Protein AF-A0A7Y0SPR4-F1 (afdb_monomer_lite)

Secondary structure (DSSP, 8-state):
--TT------------TTHHHHHHHHHHT--HHHHHSSEEEEEEE-SS-EEEEEEETTEE-GGG-EEES-SHHHHHHHHHHHHHHHHSS---HHHHHHHHHHT----EETTEE-

Sequence (114 aa):
VTPKRSITVHDVKVLPQPAGAYMDLVQTGGDLGLIEEGRVVVIDPGFFSVDWVALEAGEIRYSSSGTSLQAMSVLLETIDKLISEDHGAKVGMDRLEKAMRTGDLQVLLFGEKV

Radius of gyration: 20.32 Å; chains: 1; bounding box: 51×28×51 Å

Foldseek 3Di:
DDPVDDDDDDDDDDDDPPVVVLVVCVVVDDPVCCQQAHKDKDWDADQQKIWIWIDGNNHTDPVPTDMDRCGNVVVLVVVQVVCCVVPVHGPDSVQCVVCVVVVNNWDDDPNDTD

Organism: Vibrio parahaemolyticus (NCBI:txid670)

pLDDT: mean 88.88, std 8.26, range [58.62, 97.75]

Structure (mmCIF, N/CA/C/O backbone):
data_AF-A0A7Y0SPR4-F1
#
_entry.id   AF-A0A7Y0SPR4-F1
#
loop_
_atom_site.group_PDB
_atom_site.id
_atom_site.type_symbol
_atom_site.label_atom_id
_atom_site.label_alt_id
_atom_site.label_comp_id
_atom_site.label_asym_id
_atom_site.label_entity_id
_atom_site.label_seq_id
_atom_site.pdbx_PDB_ins_code
_atom_site.Cartn_x
_atom_site.Cartn_y
_atom_site.Cartn_z
_atom_site.occupancy
_atom_site.B_iso_or_equiv
_atom_site.auth_seq_id
_atom_site.auth_comp_id
_atom_site.auth_asym_id
_atom_site.auth_atom_id
_atom_site.pdbx_PDB_model_num
ATOM 1 N N . VAL A 1 1 ? 11.045 -9.220 17.243 1.00 58.62 1 VAL A N 1
ATOM 2 C CA . VAL A 1 1 ? 12.307 -9.387 18.006 1.00 58.62 1 VAL A CA 1
ATOM 3 C C . VAL A 1 1 ? 11.984 -9.127 19.470 1.00 58.62 1 VAL A C 1
ATOM 5 O O . VAL A 1 1 ? 11.347 -8.122 19.746 1.00 58.62 1 VAL A O 1
ATOM 8 N N . THR A 1 2 ? 12.274 -10.057 20.381 1.00 76.12 2 THR A N 1
ATOM 9 C CA . THR A 1 2 ? 11.999 -9.880 21.822 1.00 76.12 2 THR A CA 1
ATOM 10 C C . THR A 1 2 ? 13.297 -9.527 22.548 1.00 76.12 2 THR A C 1
ATOM 12 O O . THR A 1 2 ? 14.363 -9.828 22.020 1.00 76.12 2 THR A O 1
ATOM 15 N N . PRO A 1 3 ? 13.263 -8.976 23.774 1.00 74.56 3 PRO A N 1
ATOM 16 C CA . PRO A 1 3 ? 14.483 -8.634 24.518 1.00 74.56 3 PRO A CA 1
ATOM 17 C C . PRO A 1 3 ? 15.463 -9.804 24.728 1.00 74.56 3 PRO A C 1
ATOM 19 O O . PRO A 1 3 ? 16.641 -9.586 24.972 1.00 74.56 3 PRO A O 1
ATOM 22 N N . LYS A 1 4 ? 14.985 -11.054 24.629 1.00 85.50 4 LYS A N 1
ATOM 23 C CA . LYS A 1 4 ? 15.794 -12.279 24.765 1.00 85.50 4 LYS A CA 1
ATOM 24 C C . LYS A 1 4 ? 16.269 -12.872 23.430 1.00 85.50 4 LYS A C 1
ATOM 26 O O . LYS A 1 4 ? 16.884 -13.932 23.433 1.00 85.50 4 LYS A O 1
ATOM 31 N N . ARG A 1 5 ? 15.945 -12.256 22.291 1.00 87.19 5 ARG A N 1
ATOM 32 C CA . ARG A 1 5 ? 16.355 -12.720 20.958 1.00 87.19 5 ARG A CA 1
ATOM 33 C C . ARG A 1 5 ? 16.957 -11.560 20.186 1.00 87.19 5 ARG A C 1
ATOM 35 O O . ARG A 1 5 ? 16.240 -10.626 19.852 1.00 87.19 5 ARG A O 1
ATOM 42 N N . SER A 1 6 ? 18.239 -11.652 19.862 1.00 89.44 6 SER A N 1
ATOM 43 C CA . SER A 1 6 ? 18.894 -10.780 18.891 1.00 89.44 6 SER A CA 1
ATOM 44 C C . SER A 1 6 ? 18.948 -11.462 17.523 1.00 89.44 6 SER A C 1
ATOM 46 O O . SER A 1 6 ? 18.985 -12.688 1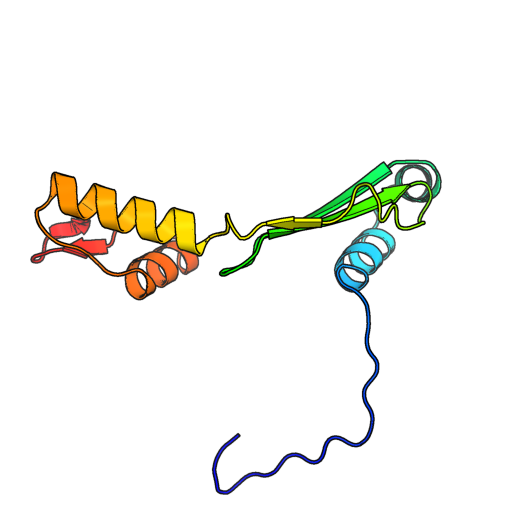7.423 1.00 89.44 6 SER A O 1
ATOM 48 N N . ILE A 1 7 ? 18.916 -10.653 16.467 1.00 91.56 7 ILE A N 1
ATOM 49 C CA . ILE A 1 7 ? 19.179 -11.083 15.094 1.00 91.56 7 ILE A CA 1
ATOM 50 C C . ILE A 1 7 ? 20.365 -10.254 14.615 1.00 91.56 7 ILE A C 1
ATOM 52 O O . ILE A 1 7 ? 20.311 -9.026 14.670 1.00 91.56 7 ILE A O 1
ATOM 56 N N . THR A 1 8 ? 21.419 -10.922 14.157 1.00 94.12 8 THR A N 1
ATOM 57 C CA . THR A 1 8 ? 22.552 -10.268 13.499 1.00 94.12 8 THR A CA 1
ATOM 58 C C . THR A 1 8 ? 22.312 -10.311 11.997 1.00 94.12 8 THR A C 1
ATOM 60 O O . THR A 1 8 ? 22.186 -11.388 11.419 1.00 94.12 8 THR A O 1
ATOM 63 N N . VAL A 1 9 ? 22.219 -9.143 11.364 1.00 94.06 9 VAL A N 1
ATOM 64 C CA . VAL A 1 9 ? 22.131 -9.035 9.9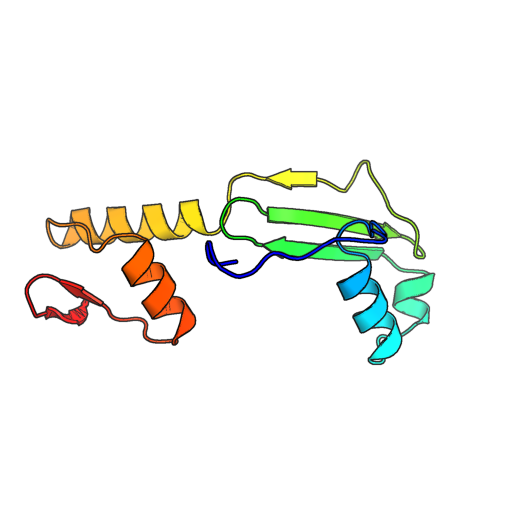04 1.00 94.06 9 VAL A CA 1
ATOM 65 C C . VAL A 1 9 ? 23.552 -9.030 9.350 1.00 94.06 9 VAL A C 1
ATOM 67 O O . VAL A 1 9 ? 24.346 -8.166 9.712 1.00 94.06 9 VAL A O 1
ATOM 70 N N . HIS A 1 10 ? 23.879 -10.015 8.517 1.00 95.88 10 HIS A N 1
ATOM 71 C CA . HIS A 1 10 ? 25.229 -10.183 7.973 1.00 95.88 10 HIS A CA 1
ATOM 72 C C . HIS A 1 10 ? 25.419 -9.482 6.627 1.00 95.88 10 HIS A C 1
ATOM 74 O O . HIS A 1 10 ? 26.451 -8.857 6.410 1.00 95.88 10 HIS A O 1
ATOM 80 N N . ASP A 1 11 ? 24.428 -9.584 5.743 1.00 95.44 11 ASP A N 1
ATOM 81 C CA . ASP A 1 11 ? 24.452 -9.006 4.401 1.00 95.44 11 ASP A CA 1
ATOM 82 C C . ASP A 1 11 ? 23.054 -8.498 4.031 1.00 95.44 11 ASP A C 1
ATOM 84 O O . ASP A 1 11 ? 22.047 -9.091 4.433 1.00 95.44 11 ASP A O 1
ATOM 88 N N . VAL A 1 12 ? 22.995 -7.397 3.282 1.00 93.69 12 VAL A N 1
ATOM 89 C CA . VAL A 1 12 ? 21.748 -6.777 2.815 1.00 93.69 12 VAL A CA 1
ATOM 90 C C . VAL A 1 12 ? 21.881 -6.463 1.333 1.00 93.69 12 VAL A C 1
ATOM 92 O O . VAL A 1 12 ? 22.750 -5.695 0.926 1.00 93.69 12 VAL A O 1
ATOM 95 N N . LYS A 1 13 ? 20.959 -6.999 0.530 1.00 90.44 13 LYS A N 1
ATOM 96 C CA . LYS A 1 13 ? 20.792 -6.632 -0.880 1.00 90.44 13 LYS A CA 1
ATOM 97 C C . LYS A 1 13 ? 19.508 -5.836 -1.042 1.00 90.44 13 LYS A C 1
ATOM 9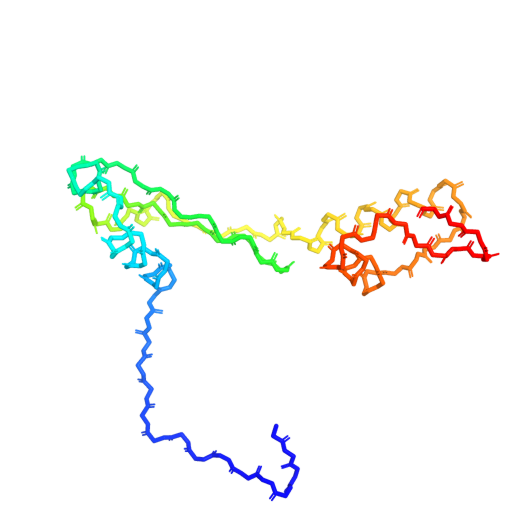9 O O . LYS A 1 13 ? 18.443 -6.295 -0.637 1.00 90.44 13 LYS A O 1
ATOM 104 N N . VAL A 1 14 ? 19.618 -4.652 -1.635 1.00 83.81 14 VAL A N 1
ATOM 105 C CA . VAL A 1 14 ? 18.475 -3.771 -1.888 1.00 83.81 14 VAL A CA 1
ATOM 106 C C . VAL A 1 14 ? 17.983 -4.002 -3.311 1.00 83.81 14 VAL A C 1
ATOM 108 O O . VAL A 1 14 ? 18.752 -3.874 -4.262 1.00 83.81 14 VAL A O 1
ATOM 111 N N . LEU A 1 15 ? 16.702 -4.335 -3.447 1.00 78.25 15 LEU A N 1
ATOM 112 C CA . LEU A 1 15 ? 16.001 -4.377 -4.726 1.00 78.25 15 LEU A CA 1
ATOM 113 C C . LEU A 1 15 ? 15.023 -3.201 -4.778 1.00 78.25 15 LEU A C 1
ATOM 115 O O . LEU A 1 15 ? 14.294 -2.994 -3.805 1.00 78.25 15 LEU A O 1
ATOM 119 N N . PRO A 1 16 ? 14.989 -2.427 -5.873 1.00 74.12 16 PRO A N 1
ATOM 120 C CA . PRO A 1 16 ? 14.005 -1.368 -6.017 1.00 74.12 16 PRO A CA 1
ATOM 121 C C . PRO A 1 16 ? 12.605 -1.977 -6.132 1.00 74.12 16 PRO A C 1
ATOM 123 O O . PRO A 1 16 ? 12.409 -2.970 -6.839 1.00 74.12 16 PRO A O 1
ATOM 126 N N . GLN A 1 17 ? 11.613 -1.376 -5.478 1.00 74.44 17 GLN A N 1
ATOM 127 C CA . GLN A 1 17 ? 10.226 -1.652 -5.842 1.00 74.44 17 GLN A CA 1
ATOM 128 C C . GLN A 1 17 ? 9.986 -1.139 -7.274 1.00 74.44 17 GLN A C 1
ATOM 130 O O . GLN A 1 17 ? 10.454 -0.046 -7.603 1.00 74.44 17 GLN A O 1
ATOM 135 N N . PRO A 1 18 ? 9.334 -1.929 -8.148 1.00 77.75 18 PRO A N 1
ATOM 136 C CA . PRO A 1 18 ? 8.610 -3.170 -7.898 1.00 77.75 18 PRO A CA 1
ATOM 137 C C . PRO A 1 18 ? 9.293 -4.375 -8.572 1.00 77.75 18 PRO A C 1
ATOM 139 O O . PRO A 1 18 ? 8.625 -5.235 -9.144 1.00 77.75 18 PRO A O 1
ATOM 142 N N . ALA A 1 19 ? 10.630 -4.450 -8.534 1.00 77.44 19 ALA A N 1
ATOM 143 C CA . ALA A 1 19 ? 11.402 -5.457 -9.268 1.00 77.44 19 ALA A CA 1
ATOM 144 C C . ALA A 1 19 ? 10.926 -6.894 -8.999 1.00 77.44 19 ALA A C 1
ATOM 146 O O . ALA A 1 19 ? 10.876 -7.699 -9.921 1.00 77.44 19 ALA A O 1
ATOM 147 N N . GLY A 1 20 ? 10.515 -7.203 -7.764 1.00 81.06 20 GLY A N 1
ATOM 148 C CA . GLY A 1 20 ? 9.956 -8.512 -7.417 1.00 81.06 20 GLY A CA 1
ATOM 149 C C . GLY A 1 20 ? 8.672 -8.849 -8.182 1.00 81.06 20 GLY A C 1
ATOM 150 O O . GLY A 1 20 ? 8.591 -9.915 -8.779 1.00 81.06 20 GLY A O 1
ATOM 151 N N . ALA A 1 21 ? 7.703 -7.930 -8.220 1.00 81.81 21 ALA A N 1
ATOM 152 C CA . ALA A 1 21 ? 6.435 -8.133 -8.927 1.00 81.81 21 ALA A CA 1
ATOM 153 C C . ALA A 1 21 ? 6.631 -8.211 -10.449 1.00 81.81 21 ALA A C 1
ATOM 155 O O . ALA A 1 21 ? 5.998 -9.016 -11.125 1.00 81.81 21 ALA A O 1
ATOM 156 N N . TYR A 1 22 ? 7.548 -7.406 -10.990 1.00 80.50 22 TYR A N 1
ATOM 157 C CA . TYR A 1 22 ? 7.888 -7.463 -12.409 1.00 80.50 22 TYR A CA 1
ATOM 158 C C . TYR A 1 22 ? 8.561 -8.794 -12.789 1.00 80.50 22 TYR A C 1
ATOM 160 O O . TYR A 1 22 ? 8.196 -9.403 -13.790 1.00 80.50 22 TYR A O 1
ATOM 168 N N . MET A 1 23 ? 9.500 -9.289 -11.974 1.00 80.44 23 MET A N 1
ATOM 169 C CA . MET A 1 23 ? 10.121 -10.603 -12.196 1.00 80.44 23 MET A CA 1
ATOM 170 C C . MET A 1 23 ? 9.110 -11.749 -12.086 1.00 80.44 23 MET A C 1
ATOM 172 O O . MET A 1 23 ? 9.190 -12.695 -12.864 1.00 80.44 23 MET A O 1
ATOM 176 N N . ASP A 1 24 ? 8.152 -11.656 -11.162 1.00 83.75 24 ASP A N 1
ATOM 177 C CA . ASP A 1 24 ? 7.071 -12.637 -11.034 1.00 83.75 24 ASP A CA 1
ATOM 178 C C . ASP A 1 24 ? 6.195 -12.687 -12.298 1.00 83.75 24 ASP A C 1
ATOM 180 O O . ASP A 1 24 ? 5.944 -13.767 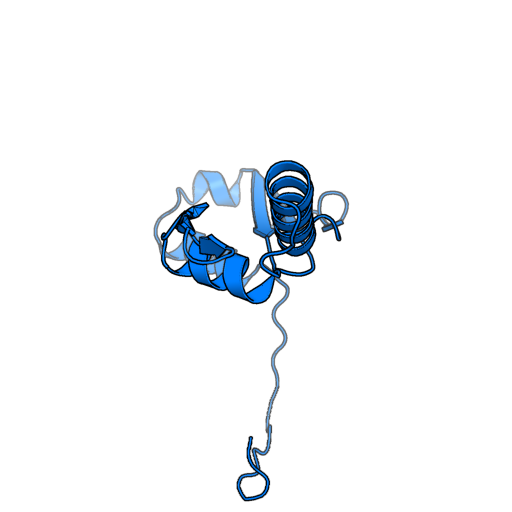-12.829 1.00 83.75 24 ASP A O 1
ATOM 184 N N . LEU A 1 25 ? 5.826 -11.531 -12.866 1.00 80.56 25 LEU A N 1
ATOM 185 C CA . LEU A 1 25 ? 5.091 -11.448 -14.138 1.00 80.56 25 LEU A CA 1
ATOM 186 C C . LEU A 1 25 ? 5.851 -12.113 -15.300 1.00 80.56 25 LEU A C 1
ATOM 188 O O . LEU A 1 25 ? 5.266 -12.863 -16.085 1.00 80.56 25 LEU A O 1
ATOM 192 N N . VAL A 1 26 ? 7.158 -11.852 -15.401 1.00 79.75 26 VAL A N 1
ATOM 193 C CA . VAL A 1 26 ? 8.030 -12.453 -16.425 1.00 79.75 26 VAL A CA 1
ATOM 194 C C . VAL A 1 26 ? 8.094 -13.978 -16.266 1.00 79.75 26 VAL A C 1
ATOM 196 O O . VAL A 1 26 ? 8.085 -14.702 -17.258 1.00 79.75 26 VAL A O 1
ATOM 199 N N . GLN A 1 27 ? 8.138 -14.484 -15.030 1.00 80.94 27 GLN A N 1
ATOM 200 C CA . GLN A 1 27 ? 8.254 -15.920 -14.749 1.00 80.94 27 GLN A CA 1
ATOM 201 C C . GLN A 1 27 ? 6.934 -16.688 -14.879 1.00 80.94 27 GLN A C 1
ATOM 203 O O . GLN A 1 27 ? 6.944 -17.852 -15.277 1.00 80.94 27 GLN A O 1
ATOM 208 N N . THR A 1 28 ? 5.806 -16.066 -14.538 1.00 79.25 28 THR A N 1
ATOM 209 C CA . THR A 1 28 ? 4.487 -16.725 -14.486 1.00 79.25 28 THR A CA 1
ATOM 210 C C . THR A 1 28 ? 3.767 -16.783 -15.835 1.00 79.25 28 THR A C 1
ATOM 212 O O . THR A 1 28 ? 2.695 -17.381 -15.928 1.00 79.25 28 THR A O 1
ATOM 215 N N . GLY A 1 29 ? 4.384 -16.264 -16.903 1.00 63.50 29 GLY A N 1
ATOM 216 C CA . GLY A 1 29 ? 3.937 -16.494 -18.279 1.00 63.50 29 GLY A CA 1
ATOM 217 C C . GLY A 1 29 ? 3.143 -15.348 -18.899 1.00 63.50 29 GLY A C 1
ATOM 218 O O . GLY A 1 29 ? 2.273 -15.599 -19.734 1.00 63.50 29 GLY A O 1
ATOM 219 N N . GLY A 1 30 ? 3.438 -14.098 -18.526 1.00 64.12 30 GLY A N 1
ATOM 220 C CA . GLY A 1 30 ? 3.060 -12.965 -19.369 1.00 64.12 30 GLY A CA 1
ATOM 221 C C . GLY A 1 30 ? 3.652 -13.114 -20.777 1.00 64.12 30 GLY A C 1
ATOM 222 O O . GLY A 1 30 ? 4.712 -13.717 -20.949 1.00 64.12 30 GLY A O 1
ATOM 223 N N . ASP A 1 31 ? 2.965 -12.588 -21.792 1.00 74.62 31 ASP A N 1
ATOM 224 C CA . ASP A 1 31 ? 3.514 -12.517 -23.148 1.00 74.62 31 ASP A CA 1
ATOM 225 C C . ASP A 1 31 ? 4.808 -11.694 -23.111 1.00 74.62 31 ASP A C 1
ATOM 227 O O . ASP A 1 31 ? 4.780 -10.474 -22.933 1.00 74.62 31 ASP A O 1
ATOM 231 N N . LEU A 1 32 ? 5.947 -12.381 -23.226 1.00 72.25 32 LEU A N 1
ATOM 232 C CA . LEU A 1 32 ? 7.267 -11.767 -23.136 1.00 72.25 32 LEU A CA 1
ATOM 233 C C . LEU A 1 32 ? 7.454 -10.697 -24.210 1.00 72.25 32 LEU A C 1
ATOM 235 O O . LEU A 1 32 ? 8.067 -9.682 -23.914 1.00 72.25 32 LEU A O 1
ATOM 239 N N . GLY A 1 33 ? 6.858 -10.852 -25.398 1.00 71.62 33 GLY A N 1
ATOM 240 C CA . GLY A 1 33 ? 6.912 -9.819 -26.434 1.00 71.62 33 GLY A CA 1
ATOM 241 C C . GLY A 1 33 ? 6.197 -8.539 -25.999 1.00 71.62 33 GLY A C 1
ATOM 242 O O . GLY A 1 33 ? 6.688 -7.434 -26.215 1.00 71.62 33 GLY A O 1
ATOM 243 N N . LEU A 1 34 ? 5.076 -8.670 -25.286 1.00 72.00 34 LEU A N 1
ATOM 244 C CA . LEU A 1 34 ? 4.336 -7.526 -24.748 1.00 72.00 34 LEU A CA 1
ATOM 245 C C . LEU A 1 34 ? 5.069 -6.838 -23.586 1.00 72.00 34 LEU A C 1
ATOM 247 O O . LEU A 1 34 ? 4.882 -5.645 -23.359 1.00 72.00 34 LEU A O 1
ATOM 251 N N . ILE A 1 35 ? 5.909 -7.568 -22.856 1.00 74.56 35 ILE A N 1
ATOM 252 C CA . ILE A 1 35 ? 6.726 -7.031 -21.761 1.00 74.56 35 ILE A CA 1
ATOM 253 C C . ILE A 1 35 ? 8.020 -6.387 -22.296 1.00 74.56 35 ILE A C 1
ATOM 255 O O . ILE A 1 35 ? 8.395 -5.299 -21.854 1.00 74.56 35 ILE A O 1
ATOM 259 N N . GLU A 1 36 ? 8.685 -7.041 -23.251 1.00 76.06 36 GLU A N 1
ATOM 260 C CA . GLU A 1 36 ? 9.962 -6.616 -23.840 1.00 76.06 36 GLU A CA 1
ATOM 261 C C . GLU A 1 36 ? 9.814 -5.471 -24.844 1.00 76.06 36 GLU A C 1
ATOM 263 O O . GLU A 1 36 ? 10.740 -4.679 -24.988 1.00 76.06 36 GLU A O 1
ATOM 268 N N . GLU A 1 37 ? 8.666 -5.339 -25.512 1.00 81.56 37 GLU A N 1
ATOM 269 C CA . GLU A 1 37 ? 8.423 -4.261 -26.484 1.00 81.56 37 GLU A CA 1
ATOM 270 C C . GLU A 1 37 ? 7.345 -3.271 -26.021 1.00 81.56 37 GLU A C 1
ATOM 272 O O . GLU A 1 37 ? 7.222 -2.169 -26.562 1.00 81.56 37 GLU A O 1
ATOM 277 N N . GLY A 1 38 ? 6.548 -3.646 -25.019 1.00 84.50 38 GLY A N 1
ATOM 278 C CA . GLY A 1 38 ? 5.420 -2.850 -24.557 1.00 84.50 38 GLY A CA 1
ATOM 279 C C . GLY A 1 38 ? 5.724 -1.940 -23.372 1.00 84.50 38 GLY A C 1
ATOM 280 O O . GLY A 1 38 ? 6.866 -1.671 -22.987 1.00 84.50 38 GLY A O 1
ATOM 281 N N . ARG A 1 39 ? 4.635 -1.424 -22.797 1.00 88.19 39 ARG A N 1
ATOM 282 C CA . ARG A 1 39 ? 4.641 -0.561 -21.615 1.00 88.19 39 ARG A CA 1
ATOM 283 C C . ARG A 1 39 ? 3.906 -1.250 -20.482 1.00 88.19 39 ARG A C 1
ATOM 285 O O . ARG A 1 39 ? 2.747 -1.629 -20.636 1.00 88.19 39 ARG A O 1
ATOM 292 N N . VAL A 1 40 ? 4.568 -1.352 -19.339 1.00 87.06 40 VAL A N 1
ATOM 293 C CA . VAL A 1 40 ? 4.031 -1.956 -18.120 1.00 87.06 40 VAL A CA 1
ATOM 294 C C . VAL A 1 40 ? 3.997 -0.889 -17.038 1.00 87.06 40 VAL A C 1
ATOM 296 O O . VAL A 1 40 ? 4.955 -0.142 -16.870 1.00 87.06 40 VAL A O 1
ATOM 299 N N . VAL A 1 41 ? 2.907 -0.808 -16.283 1.00 90.06 41 VAL A N 1
ATOM 300 C CA . VAL A 1 41 ? 2.854 0.009 -15.068 1.00 90.06 41 VAL A CA 1
ATOM 301 C C . VAL A 1 41 ? 2.549 -0.917 -13.913 1.00 90.06 41 VAL A C 1
ATOM 303 O O . VAL A 1 41 ? 1.526 -1.599 -13.915 1.00 90.06 41 VAL A O 1
ATOM 306 N N . VAL A 1 42 ? 3.438 -0.936 -12.928 1.00 89.62 42 VAL A N 1
ATOM 307 C CA . VAL A 1 42 ? 3.174 -1.610 -11.662 1.00 89.62 42 VAL A CA 1
ATOM 308 C C . VAL A 1 42 ? 2.641 -0.576 -10.686 1.00 89.62 42 VAL A C 1
ATOM 310 O O . VAL A 1 42 ? 3.259 0.472 -10.515 1.00 89.62 42 VAL A O 1
ATOM 313 N N . ILE A 1 43 ? 1.497 -0.875 -10.073 1.00 92.00 43 ILE A N 1
ATOM 314 C CA . ILE A 1 43 ? 0.846 -0.039 -9.063 1.00 92.00 43 ILE A CA 1
ATOM 315 C C . ILE A 1 43 ? 0.868 -0.818 -7.749 1.00 92.00 43 ILE A C 1
ATOM 317 O O . ILE A 1 43 ? 0.334 -1.925 -7.686 1.00 92.00 43 ILE A O 1
ATOM 321 N N . ASP A 1 44 ? 1.481 -0.240 -6.723 1.00 90.88 44 ASP A N 1
ATOM 322 C CA . ASP A 1 44 ? 1.623 -0.806 -5.383 1.00 90.88 44 ASP A CA 1
ATOM 323 C C . ASP A 1 44 ? 0.843 0.056 -4.375 1.00 90.88 44 ASP A C 1
ATOM 325 O O . ASP A 1 44 ? 1.374 1.032 -3.835 1.00 90.88 44 ASP A O 1
ATOM 329 N N . PRO A 1 45 ? -0.459 -0.220 -4.170 1.00 93.00 45 PRO A N 1
ATOM 330 C CA . PRO A 1 45 ? -1.253 0.463 -3.164 1.00 93.00 45 PRO A CA 1
ATOM 331 C C . PRO A 1 45 ? -0.964 -0.103 -1.769 1.00 93.00 45 PRO A C 1
ATOM 333 O O . PRO A 1 45 ? -1.427 -1.181 -1.394 1.00 93.00 45 PRO A O 1
ATOM 336 N N . GLY A 1 46 ? -0.235 0.667 -0.971 1.00 92.31 46 GLY A N 1
ATOM 337 C CA . GLY A 1 46 ? 0.027 0.396 0.433 1.00 92.31 46 GLY A CA 1
ATOM 338 C C . GLY A 1 46 ? -0.954 1.086 1.383 1.00 92.31 46 GLY A C 1
ATOM 339 O O . GLY A 1 46 ? -1.904 1.774 0.998 1.00 92.31 46 GLY A O 1
ATOM 340 N N . PHE A 1 47 ? -0.700 0.914 2.684 1.00 93.81 47 PHE A N 1
ATOM 341 C CA . PHE A 1 47 ? -1.491 1.581 3.718 1.00 93.81 47 PHE A CA 1
ATOM 342 C C . PHE A 1 47 ? -1.262 3.099 3.730 1.00 93.81 47 PHE A C 1
ATOM 344 O O . PHE A 1 47 ? -2.226 3.855 3.786 1.00 93.81 47 PHE A O 1
ATOM 351 N N . PHE A 1 48 ? 0.001 3.535 3.645 1.00 94.56 48 PHE A N 1
ATOM 352 C CA . PHE A 1 48 ? 0.399 4.947 3.762 1.00 94.56 48 PHE A CA 1
ATOM 353 C C . PHE A 1 48 ? 0.761 5.620 2.433 1.00 94.56 48 PHE A C 1
ATOM 355 O O . PHE A 1 48 ? 0.698 6.844 2.342 1.00 94.56 48 PHE A O 1
ATOM 362 N N . SER A 1 49 ? 1.148 4.845 1.420 1.00 95.00 49 SER A N 1
ATOM 363 C CA . SER A 1 49 ? 1.492 5.343 0.089 1.00 95.00 49 SER A CA 1
ATOM 364 C C . SER A 1 49 ? 0.883 4.466 -0.994 1.00 95.00 49 SER A C 1
ATOM 366 O O . SER A 1 49 ? 0.561 3.304 -0.760 1.00 95.00 49 SER A O 1
ATOM 368 N N . VAL A 1 50 ? 0.727 5.040 -2.180 1.0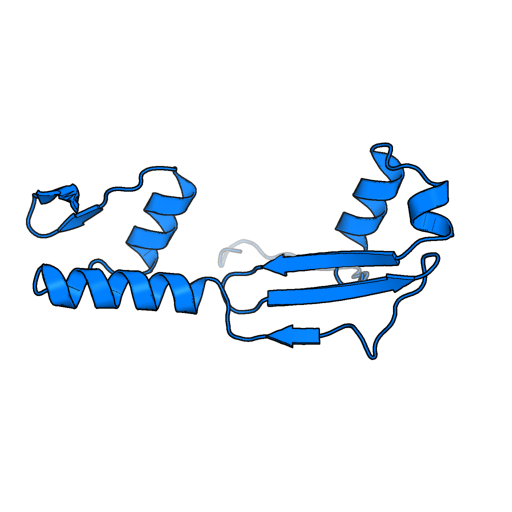0 94.88 50 VAL A N 1
ATOM 369 C CA . VAL A 1 50 ? 0.575 4.306 -3.431 1.00 94.88 50 VAL A CA 1
ATOM 370 C C . VAL A 1 50 ? 1.780 4.650 -4.280 1.00 94.88 50 VAL A C 1
ATOM 372 O O . VAL A 1 50 ? 1.962 5.810 -4.653 1.00 94.88 50 VAL A O 1
ATOM 375 N N . ASP A 1 51 ? 2.588 3.648 -4.578 1.00 93.00 51 ASP A N 1
ATOM 376 C CA . ASP A 1 51 ? 3.769 3.785 -5.414 1.00 93.00 51 ASP A CA 1
ATOM 377 C C . ASP A 1 51 ? 3.467 3.219 -6.802 1.00 93.00 51 ASP A C 1
ATOM 379 O O . ASP A 1 51 ? 2.730 2.243 -6.949 1.00 93.00 51 ASP A O 1
ATOM 383 N N . TRP A 1 52 ? 4.003 3.838 -7.850 1.00 93.94 52 TRP A N 1
ATOM 384 C CA . TRP A 1 52 ? 3.909 3.281 -9.194 1.00 93.94 52 TRP A CA 1
ATOM 385 C C . TRP A 1 52 ? 5.214 3.427 -9.947 1.00 93.94 52 TRP A C 1
ATOM 387 O O . TRP A 1 52 ? 5.910 4.443 -9.865 1.00 93.94 52 TRP A O 1
ATOM 397 N N . VAL A 1 53 ? 5.518 2.402 -10.734 1.00 92.12 53 VAL A N 1
ATOM 398 C CA . VAL A 1 53 ? 6.686 2.390 -11.605 1.00 92.12 53 VAL A CA 1
ATOM 399 C C . VAL A 1 53 ? 6.259 2.012 -13.006 1.00 92.12 53 VAL A C 1
ATOM 401 O O . VAL A 1 53 ? 5.664 0.958 -13.234 1.00 92.12 53 VAL A O 1
ATOM 404 N N . ALA A 1 54 ? 6.574 2.902 -13.938 1.00 91.44 54 ALA A N 1
ATOM 405 C CA . ALA A 1 54 ? 6.391 2.676 -15.356 1.00 91.44 54 ALA A CA 1
ATOM 406 C C . ALA A 1 54 ? 7.649 2.032 -15.936 1.00 91.44 54 ALA A C 1
ATOM 408 O O . ALA A 1 54 ? 8.766 2.495 -15.691 1.00 91.44 54 ALA A O 1
ATOM 409 N N . LEU A 1 55 ? 7.452 0.993 -16.735 1.00 88.19 55 LEU A N 1
ATOM 410 C CA . LEU A 1 55 ? 8.472 0.335 -17.525 1.00 88.19 55 LEU A CA 1
ATOM 411 C C . LEU A 1 55 ? 8.105 0.425 -19.003 1.00 88.19 55 LEU A C 1
ATOM 413 O O . LEU A 1 55 ? 6.938 0.308 -19.377 1.00 88.19 55 LEU A O 1
ATOM 417 N N . GLU A 1 56 ? 9.105 0.622 -19.845 1.00 89.44 56 GLU A N 1
ATOM 418 C CA . GLU A 1 56 ? 8.976 0.572 -21.296 1.00 89.44 56 GLU A CA 1
ATOM 419 C C . GLU A 1 56 ? 10.141 -0.238 -21.841 1.00 89.44 56 GLU A C 1
ATOM 421 O O . GLU A 1 56 ? 11.296 0.077 -21.550 1.00 89.44 56 GLU A O 1
ATOM 426 N N . ALA A 1 57 ? 9.824 -1.292 -22.591 1.00 87.56 57 ALA A N 1
ATOM 427 C CA . ALA A 1 57 ? 10.800 -2.259 -23.078 1.00 87.56 57 ALA A CA 1
ATOM 428 C C . ALA A 1 57 ? 11.736 -2.795 -21.972 1.00 87.56 57 ALA A C 1
ATOM 430 O O . ALA A 1 57 ? 12.958 -2.826 -22.106 1.00 87.56 57 ALA A O 1
ATOM 431 N N . GLY A 1 58 ? 11.158 -3.136 -20.815 1.00 80.56 58 GLY A N 1
ATOM 432 C CA . GLY A 1 58 ? 11.886 -3.613 -19.635 1.00 80.56 58 GLY A CA 1
ATOM 433 C C . GLY A 1 58 ? 12.706 -2.570 -18.862 1.00 80.56 58 GLY A C 1
ATOM 434 O O . GLY A 1 58 ? 13.220 -2.890 -17.789 1.00 80.56 58 GLY A O 1
ATOM 435 N N . GLU A 1 59 ? 12.797 -1.322 -19.328 1.00 85.31 59 GLU A N 1
ATOM 436 C CA . GLU A 1 59 ? 13.506 -0.245 -18.630 1.00 85.31 59 GLU A CA 1
ATOM 437 C C . GLU A 1 59 ? 12.572 0.644 -17.807 1.00 85.31 59 GLU A C 1
ATOM 439 O O . GLU A 1 59 ? 11.491 1.021 -18.255 1.00 85.31 59 GLU A O 1
ATOM 444 N N . ILE A 1 60 ? 13.027 1.078 -16.628 1.00 87.94 60 ILE A N 1
ATOM 445 C CA . ILE A 1 60 ? 12.274 2.004 -15.773 1.00 87.94 60 ILE A CA 1
ATOM 446 C C . ILE A 1 60 ? 12.225 3.405 -16.399 1.00 87.94 60 ILE A C 1
ATOM 448 O O . ILE A 1 60 ? 13.247 4.010 -16.734 1.00 87.94 60 ILE A O 1
ATOM 452 N N . ARG A 1 61 ? 11.022 3.977 -16.464 1.00 92.62 61 ARG A N 1
ATOM 453 C CA . ARG A 1 61 ? 10.768 5.370 -16.839 1.00 92.62 61 ARG A CA 1
ATOM 454 C C . ARG A 1 61 ? 10.518 6.200 -15.584 1.00 92.62 61 ARG A C 1
ATOM 456 O O . ARG A 1 61 ? 9.380 6.411 -15.165 1.00 92.62 61 ARG A O 1
ATOM 463 N N . TYR A 1 62 ? 11.602 6.704 -14.990 1.00 89.19 62 TYR A N 1
ATOM 464 C CA . TYR A 1 62 ? 11.557 7.475 -13.740 1.00 89.19 62 TYR A CA 1
ATOM 465 C C . TYR A 1 62 ? 10.649 8.709 -13.807 1.00 89.19 62 TYR A C 1
ATOM 467 O O . TYR A 1 62 ? 9.943 8.992 -12.849 1.00 89.19 62 TYR A O 1
ATOM 475 N N . SER A 1 63 ? 10.608 9.413 -14.943 1.00 95.00 63 SER A N 1
ATOM 476 C CA . SER A 1 63 ? 9.733 10.581 -15.140 1.00 95.00 63 SER A CA 1
ATOM 477 C C . SER A 1 63 ? 8.238 10.246 -15.138 1.00 95.00 63 SER A C 1
ATOM 479 O O . SER A 1 63 ? 7.413 11.141 -14.998 1.00 95.00 63 SER A O 1
ATOM 481 N N . SER A 1 64 ? 7.892 8.970 -15.321 1.00 94.06 64 SER A N 1
ATOM 482 C CA . SER A 1 64 ? 6.522 8.441 -15.312 1.00 94.06 64 SER A CA 1
ATOM 483 C C . SER A 1 64 ? 6.262 7.529 -14.107 1.00 94.06 64 SER A C 1
ATOM 485 O O . SER A 1 64 ? 5.270 6.808 -14.074 1.00 94.06 64 SER A O 1
ATOM 487 N N . SER A 1 65 ? 7.161 7.554 -13.125 1.00 93.75 65 SER A N 1
ATOM 488 C CA . SER A 1 65 ? 7.077 6.799 -11.876 1.00 93.75 65 SER A CA 1
ATOM 489 C C . SER A 1 65 ? 6.934 7.772 -10.708 1.00 93.75 65 SER A C 1
ATOM 491 O O . SER A 1 65 ? 7.335 8.933 -10.815 1.00 93.75 65 SER A O 1
ATOM 493 N N . GLY A 1 66 ? 6.357 7.332 -9.596 1.00 94.38 66 GLY A N 1
ATOM 494 C CA . GLY A 1 66 ? 6.106 8.233 -8.480 1.00 94.38 66 GLY A CA 1
ATOM 495 C C . GLY A 1 66 ? 5.465 7.572 -7.275 1.00 94.38 66 GLY A C 1
ATOM 496 O O . GLY A 1 66 ? 5.319 6.355 -7.206 1.00 94.38 66 GLY A O 1
ATOM 497 N N . THR A 1 67 ? 5.106 8.427 -6.323 1.00 95.25 67 THR A N 1
ATOM 498 C CA . THR A 1 67 ? 4.457 8.060 -5.069 1.00 95.25 67 THR A CA 1
ATOM 499 C C . THR A 1 67 ? 3.349 9.057 -4.756 1.00 95.25 67 THR A C 1
ATOM 501 O O . THR A 1 67 ? 3.452 10.244 -5.084 1.00 95.25 67 THR A O 1
ATOM 504 N N . SER A 1 68 ? 2.285 8.586 -4.119 1.00 96.12 68 SER A N 1
ATOM 505 C CA . SER A 1 68 ? 1.191 9.404 -3.605 1.00 96.12 68 SER A CA 1
ATOM 506 C C . SER A 1 68 ? 0.876 9.003 -2.174 1.00 96.12 68 SER A C 1
ATOM 508 O O . SER A 1 68 ? 0.817 7.822 -1.856 1.00 96.12 68 SER A O 1
ATOM 510 N N . LEU A 1 69 ? 0.600 9.986 -1.316 1.00 95.06 69 LEU A N 1
ATOM 511 C CA . LEU A 1 69 ? 0.098 9.749 0.043 1.00 95.06 69 LEU A CA 1
ATOM 512 C C . LEU A 1 69 ? -1.424 9.520 0.078 1.00 95.06 69 LEU A C 1
ATOM 514 O O . LEU A 1 69 ? -1.993 9.267 1.138 1.00 95.06 69 LEU A O 1
ATOM 518 N N . GLN A 1 70 ? -2.105 9.611 -1.069 1.00 94.88 70 GLN A N 1
ATOM 519 C CA . GLN A 1 70 ? -3.516 9.242 -1.197 1.00 94.88 70 GLN A CA 1
ATOM 520 C C . GLN A 1 70 ? -3.644 7.718 -1.289 1.00 94.88 70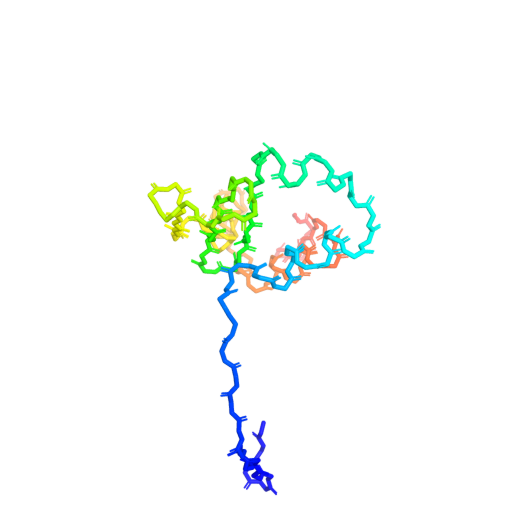 GLN A C 1
ATOM 522 O O . GLN A 1 70 ? -3.812 7.157 -2.369 1.00 94.88 70 GLN A O 1
ATOM 527 N N . ALA A 1 71 ? -3.507 7.066 -0.138 1.00 94.56 71 ALA A N 1
ATOM 528 C CA . ALA A 1 71 ? -3.419 5.618 0.004 1.00 94.56 71 ALA A CA 1
ATOM 529 C C . ALA A 1 71 ? -4.624 5.020 0.745 1.00 94.56 71 ALA A C 1
ATOM 531 O O . ALA A 1 71 ? -5.626 5.697 0.995 1.00 94.56 71 ALA A O 1
ATOM 532 N N . MET A 1 72 ? -4.531 3.740 1.119 1.00 94.75 72 MET A N 1
ATOM 533 C CA . MET A 1 72 ? -5.628 3.034 1.790 1.00 94.75 72 MET A CA 1
ATOM 534 C C . MET A 1 72 ? -6.045 3.681 3.115 1.00 94.75 72 MET A C 1
ATOM 536 O O . MET A 1 72 ? -7.228 3.649 3.451 1.00 94.75 72 MET A O 1
ATOM 540 N N . SER A 1 73 ? -5.125 4.317 3.849 1.00 95.44 73 SER A N 1
ATOM 541 C CA . SER A 1 73 ? -5.459 5.043 5.079 1.00 95.44 73 SER A CA 1
ATOM 542 C C . SER A 1 73 ? -6.473 6.166 4.840 1.00 95.44 73 SER A C 1
ATOM 544 O O . SER A 1 73 ? -7.373 6.351 5.651 1.00 95.44 73 SER A O 1
ATOM 546 N N . VAL A 1 74 ? -6.379 6.876 3.708 1.00 96.31 74 VAL A N 1
ATOM 547 C CA . VAL A 1 74 ? -7.308 7.964 3.352 1.00 96.31 74 VAL A CA 1
ATOM 548 C C . VAL A 1 74 ? -8.702 7.411 3.059 1.00 96.31 74 VAL A C 1
ATOM 550 O O . VAL A 1 74 ? -9.705 8.000 3.468 1.00 96.31 74 VAL A O 1
ATOM 553 N N . LEU A 1 75 ? -8.779 6.255 2.391 1.00 94.56 75 LEU A N 1
ATOM 554 C CA . LEU A 1 75 ? -10.049 5.569 2.152 1.00 94.56 75 LEU A CA 1
ATOM 555 C C . LEU A 1 75 ? -10.685 5.114 3.469 1.00 94.56 75 LEU A C 1
ATOM 557 O O . LEU A 1 75 ? -11.860 5.380 3.701 1.00 94.56 75 LEU A O 1
ATOM 561 N N . LEU A 1 76 ? -9.907 4.487 4.353 1.00 95.50 76 LEU A N 1
ATOM 562 C CA . LEU A 1 76 ? -10.379 4.019 5.658 1.00 95.50 76 LEU A CA 1
ATOM 563 C C . LEU A 1 76 ? -10.833 5.165 6.567 1.00 95.50 76 LEU A C 1
ATOM 565 O O . LEU A 1 76 ? -11.868 5.051 7.218 1.00 95.50 76 LEU A O 1
ATOM 569 N N . GLU A 1 77 ? -10.099 6.277 6.590 1.00 96.88 77 GLU A N 1
ATOM 570 C CA . GLU A 1 77 ? -10.492 7.478 7.329 1.00 96.88 77 GLU A CA 1
ATOM 571 C C . GLU A 1 77 ? -11.791 8.075 6.779 1.00 96.88 77 GLU A C 1
ATOM 573 O O . GLU A 1 77 ? -12.662 8.488 7.546 1.00 96.88 77 GLU A O 1
ATOM 578 N N . THR A 1 78 ? -11.953 8.076 5.453 1.00 96.94 78 THR A N 1
ATOM 579 C CA . THR A 1 78 ? -13.184 8.544 4.807 1.00 96.94 78 THR A CA 1
ATOM 580 C C . THR A 1 78 ? -14.369 7.650 5.166 1.00 96.94 78 THR A C 1
ATOM 582 O O . THR A 1 78 ? -15.422 8.168 5.526 1.00 96.94 78 THR A O 1
ATOM 585 N N . ILE A 1 79 ? -14.198 6.325 5.137 1.00 95.44 79 ILE A N 1
ATOM 586 C CA . ILE A 1 79 ? -15.233 5.368 5.558 1.00 95.44 79 ILE A CA 1
ATOM 587 C C . ILE A 1 79 ? -15.621 5.610 7.023 1.00 95.44 79 ILE A C 1
ATOM 589 O O . ILE A 1 79 ? -16.801 5.743 7.330 1.00 95.44 79 ILE A O 1
ATOM 593 N N . ASP A 1 80 ? -14.640 5.729 7.921 1.00 96.81 80 ASP A N 1
ATOM 594 C CA . ASP A 1 80 ? -14.883 5.969 9.349 1.00 96.81 80 ASP A CA 1
ATOM 595 C C . ASP A 1 80 ? -15.618 7.293 9.601 1.00 96.81 80 ASP A C 1
ATOM 597 O O . ASP A 1 80 ? -16.491 7.386 10.466 1.00 96.81 80 ASP A O 1
ATOM 601 N N . LYS A 1 81 ? -15.285 8.324 8.817 1.00 97.75 81 LYS A N 1
ATOM 602 C CA . LYS A 1 81 ? -15.968 9.615 8.851 1.00 97.75 81 LYS A CA 1
ATOM 603 C C . LYS A 1 81 ? -17.425 9.491 8.404 1.00 97.75 81 LYS A C 1
ATOM 605 O O . LYS A 1 81 ? -18.289 9.972 9.127 1.00 97.75 81 LYS A O 1
ATOM 610 N N . LEU A 1 82 ? -17.689 8.848 7.266 1.00 97.19 82 LEU A N 1
ATOM 611 C CA . LEU A 1 82 ? -19.048 8.682 6.740 1.00 97.19 82 LEU A CA 1
ATOM 612 C C . LEU A 1 82 ? -19.927 7.878 7.709 1.00 97.19 82 LEU A C 1
ATOM 614 O O . LEU A 1 82 ? -21.021 8.314 8.047 1.00 97.19 82 LEU A O 1
ATOM 618 N N . ILE A 1 83 ? -19.407 6.779 8.267 1.00 95.75 83 ILE A N 1
ATOM 619 C CA . ILE A 1 83 ? -20.120 6.010 9.300 1.00 95.75 83 ILE A CA 1
ATOM 620 C C . ILE A 1 83 ? -20.420 6.887 10.523 1.00 95.75 83 ILE A C 1
ATOM 622 O O . ILE A 1 83 ? -21.511 6.824 11.087 1.00 95.75 83 ILE A O 1
ATOM 626 N N . SER A 1 84 ? -19.477 7.736 10.935 1.00 96.75 84 SER A N 1
ATOM 627 C CA . SER A 1 84 ? -19.702 8.650 12.055 1.00 96.75 84 SER A CA 1
ATOM 628 C C . SER A 1 84 ? -20.738 9.731 11.761 1.00 96.75 84 SER A C 1
ATOM 630 O O . SER A 1 84 ? -21.402 10.169 12.700 1.00 96.75 84 SER A O 1
ATOM 632 N N . GLU A 1 85 ? -20.854 10.189 10.517 1.00 97.69 85 GLU A N 1
ATOM 633 C CA . GLU A 1 85 ? -21.874 11.153 10.093 1.00 97.69 85 GLU A CA 1
ATOM 634 C C . GLU A 1 85 ? -23.272 10.514 10.101 1.00 97.69 85 GLU A C 1
ATOM 636 O O . GLU A 1 85 ? -24.215 11.138 10.588 1.00 97.69 85 GLU A O 1
ATOM 641 N N . ASP A 1 86 ? -23.384 9.252 9.677 1.00 96.75 86 ASP A N 1
ATOM 642 C CA . ASP A 1 86 ? -24.658 8.525 9.594 1.00 96.75 86 ASP A CA 1
ATOM 643 C C . ASP A 1 86 ? -25.127 7.946 10.944 1.00 96.75 86 ASP A C 1
ATOM 645 O O . ASP A 1 86 ? -26.323 7.922 11.240 1.00 96.75 86 ASP A O 1
ATOM 649 N N . HIS A 1 87 ? -24.194 7.492 11.789 1.00 95.19 87 HIS A N 1
ATOM 650 C CA . HIS A 1 87 ? -24.493 6.736 13.015 1.00 95.19 87 HIS A CA 1
ATOM 651 C C . HIS A 1 87 ? -24.033 7.423 14.309 1.00 95.19 87 HIS A C 1
ATOM 653 O O . HIS A 1 87 ? -24.233 6.894 15.405 1.00 95.19 87 HIS A O 1
ATOM 659 N N . GLY A 1 88 ? -23.407 8.598 14.215 1.00 95.50 88 GLY A N 1
ATOM 660 C CA . GLY A 1 88 ? -23.015 9.414 15.368 1.00 95.50 88 GLY A CA 1
ATOM 661 C C . GLY A 1 88 ? -21.753 8.954 16.107 1.00 95.50 88 GLY A C 1
ATOM 662 O O . GLY A 1 88 ? -21.414 9.542 17.136 1.00 95.50 88 GLY A O 1
ATOM 663 N N . ALA A 1 89 ? -21.043 7.932 15.617 1.00 95.25 89 ALA A N 1
ATOM 664 C CA . ALA A 1 89 ? -19.756 7.516 16.171 1.00 95.25 89 ALA A CA 1
ATOM 665 C C . ALA A 1 89 ? -18.839 6.835 15.153 1.00 95.25 89 ALA A C 1
ATOM 667 O O . ALA A 1 89 ? -19.278 6.190 14.207 1.00 95.25 89 ALA A O 1
ATOM 668 N N . LYS A 1 90 ? -17.537 6.943 15.419 1.00 96.06 90 LYS A N 1
ATOM 669 C CA . LYS A 1 90 ? -16.478 6.273 14.666 1.00 96.06 90 LYS A CA 1
ATOM 670 C C . LYS A 1 90 ? -16.354 4.804 15.061 1.00 96.06 90 LYS A C 1
ATOM 672 O O . LYS A 1 90 ? -16.472 4.446 16.234 1.00 96.06 90 LYS A O 1
ATOM 677 N N . VAL A 1 91 ? -16.034 3.967 14.084 1.00 95.31 91 VAL A N 1
ATOM 678 C CA . VAL A 1 91 ? -15.679 2.555 14.273 1.00 95.31 91 VAL A CA 1
ATOM 679 C C . VAL A 1 91 ? -14.191 2.432 14.607 1.00 95.31 91 VAL A C 1
ATOM 681 O O . VAL A 1 91 ? -13.824 1.617 15.459 1.00 95.31 91 VAL A O 1
ATOM 684 N N . GLY A 1 92 ? -13.362 3.254 13.959 1.00 94.88 92 GLY A N 1
ATOM 685 C CA . GLY A 1 92 ? -11.904 3.253 14.018 1.00 94.88 92 GLY A CA 1
ATOM 686 C C . GLY A 1 92 ? -11.256 2.472 12.867 1.00 94.88 92 GLY A C 1
ATOM 687 O O . GLY A 1 92 ? -11.689 1.371 12.516 1.00 94.88 92 GLY A O 1
ATOM 688 N N . MET A 1 93 ? -10.169 3.026 12.317 1.00 93.69 93 MET A N 1
ATOM 689 C CA . MET A 1 93 ? -9.474 2.491 11.135 1.00 93.69 93 MET A CA 1
ATOM 690 C C . MET A 1 93 ? -9.028 1.032 11.290 1.00 93.69 93 MET A C 1
ATOM 692 O O . MET A 1 93 ? -9.245 0.252 10.374 1.00 93.69 93 MET A O 1
ATOM 696 N N . ASP A 1 94 ? -8.479 0.632 12.442 1.00 93.88 94 ASP A N 1
ATOM 697 C CA . ASP A 1 94 ? -7.988 -0.741 12.662 1.00 93.88 94 ASP A CA 1
ATOM 698 C C . ASP A 1 94 ? -9.091 -1.794 12.496 1.00 93.88 94 ASP A C 1
ATOM 700 O O . ASP A 1 94 ? -8.871 -2.899 11.997 1.00 93.88 94 ASP A O 1
ATOM 704 N N . ARG A 1 95 ? -10.311 -1.460 12.928 1.00 94.44 95 ARG A N 1
ATOM 705 C CA . ARG A 1 95 ? -11.459 -2.366 12.838 1.00 94.44 95 ARG A CA 1
ATOM 706 C C . ARG A 1 95 ? -11.980 -2.452 11.409 1.00 94.44 95 ARG A C 1
ATOM 708 O O . ARG A 1 95 ? -12.311 -3.552 10.977 1.00 94.44 95 ARG A O 1
ATOM 715 N N . LEU A 1 96 ? -12.006 -1.331 10.690 1.00 95.12 96 LEU A N 1
ATOM 716 C CA . LEU A 1 96 ? -12.366 -1.284 9.271 1.00 95.12 96 LEU A CA 1
ATOM 717 C C . LEU A 1 96 ? -11.337 -2.031 8.409 1.00 95.12 96 LEU A C 1
ATOM 719 O O . LEU A 1 96 ? -11.707 -2.853 7.578 1.00 95.12 96 LEU A O 1
ATOM 723 N N . GLU A 1 97 ? -10.046 -1.816 8.661 1.00 94.06 97 GLU A N 1
ATOM 724 C CA . GLU A 1 97 ? -8.938 -2.503 7.991 1.00 94.06 97 GLU A CA 1
ATOM 725 C C . GLU A 1 97 ? -9.031 -4.018 8.189 1.00 94.06 97 GLU A C 1
ATOM 727 O O . GLU A 1 97 ? -8.987 -4.784 7.224 1.00 94.06 97 GLU A O 1
ATOM 732 N N . LYS A 1 98 ? -9.268 -4.453 9.433 1.00 93.56 98 LYS A N 1
ATOM 733 C CA . LYS A 1 98 ? -9.492 -5.863 9.751 1.00 93.56 98 LYS A CA 1
ATOM 734 C C . LYS A 1 98 ? -10.701 -6.440 9.013 1.00 93.56 98 LYS A C 1
ATOM 736 O O . LYS A 1 98 ? -10.589 -7.539 8.478 1.00 93.56 98 LYS A O 1
ATOM 741 N N . ALA A 1 99 ? -11.824 -5.723 8.997 1.00 93.31 99 ALA A N 1
ATOM 742 C CA . ALA A 1 99 ? -13.058 -6.163 8.350 1.00 93.31 99 ALA A CA 1
ATOM 743 C C . ALA A 1 99 ? -12.852 -6.356 6.834 1.00 93.31 99 ALA A C 1
ATOM 745 O O . ALA A 1 99 ? -13.119 -7.440 6.305 1.00 93.31 99 ALA A O 1
ATOM 746 N N . MET A 1 100 ? -12.220 -5.379 6.166 1.00 91.12 100 MET A N 1
ATOM 747 C CA . MET A 1 100 ? -11.863 -5.479 4.745 1.00 91.12 100 MET A CA 1
ATOM 748 C C . MET A 1 100 ? -10.920 -6.653 4.464 1.00 91.12 100 MET A C 1
ATOM 750 O O . MET A 1 100 ? -11.136 -7.399 3.510 1.00 91.12 100 MET A O 1
ATOM 754 N N . ARG A 1 101 ? -9.907 -6.875 5.313 1.00 91.00 101 ARG A N 1
ATOM 755 C CA . ARG A 1 101 ? -8.960 -7.991 5.162 1.00 91.00 101 ARG A CA 1
ATOM 756 C C . ARG A 1 101 ? -9.643 -9.358 5.256 1.00 91.00 101 ARG A C 1
ATOM 758 O O . ARG A 1 101 ? -9.222 -10.299 4.588 1.00 91.00 101 ARG A O 1
ATOM 765 N N . THR A 1 102 ? -10.676 -9.482 6.088 1.00 92.94 102 THR A N 1
ATOM 766 C CA . THR A 1 102 ? -11.456 -10.721 6.228 1.00 92.94 102 THR A CA 1
ATOM 767 C C . THR A 1 102 ? -12.581 -10.857 5.201 1.00 92.94 102 THR A C 1
ATOM 769 O O . THR A 1 102 ? -13.245 -11.890 5.184 1.00 92.94 102 THR A O 1
ATOM 772 N N . GLY A 1 103 ? -12.803 -9.844 4.356 1.00 91.12 103 GLY A N 1
ATOM 773 C CA . GLY A 1 103 ? -13.934 -9.790 3.428 1.00 91.12 103 GLY A CA 1
ATOM 774 C C . GLY A 1 103 ? -15.291 -9.604 4.117 1.00 91.12 103 GLY A C 1
ATOM 775 O O . GLY A 1 103 ? -16.324 -9.814 3.485 1.00 91.12 103 GLY A O 1
ATOM 776 N N . ASP A 1 104 ? -15.298 -9.228 5.399 1.00 90.50 104 ASP A N 1
ATOM 777 C CA . ASP A 1 104 ? -16.520 -8.902 6.131 1.00 90.50 104 ASP A CA 1
ATOM 778 C C . ASP A 1 104 ? -16.771 -7.407 5.950 1.00 90.50 104 ASP A C 1
ATOM 780 O O . ASP A 1 104 ? -16.037 -6.574 6.474 1.00 90.50 104 ASP A O 1
ATOM 784 N N . LEU A 1 105 ? -17.772 -7.062 5.146 1.00 85.69 105 LEU A N 1
ATOM 785 C CA . LEU A 1 105 ? -18.097 -5.668 4.841 1.00 85.69 105 LEU A CA 1
ATOM 786 C C . LEU A 1 105 ? -18.966 -5.016 5.923 1.00 85.69 105 LEU A C 1
ATOM 788 O O . LEU A 1 105 ? -19.515 -3.948 5.683 1.00 85.69 105 LEU A O 1
ATOM 792 N N . GLN A 1 106 ? -19.118 -5.662 7.083 1.00 91.38 106 GLN A N 1
ATOM 793 C CA . GLN A 1 106 ? -19.904 -5.155 8.199 1.00 91.38 106 GLN A CA 1
ATOM 794 C C . GLN A 1 106 ? -19.059 -5.046 9.468 1.00 91.38 106 GLN A C 1
ATOM 796 O O . GLN A 1 106 ? -18.246 -5.913 9.795 1.00 91.38 106 GLN A O 1
ATOM 801 N N . VAL A 1 107 ? -19.302 -3.997 10.245 1.00 93.50 107 VAL A N 1
ATOM 802 C CA . VAL A 1 107 ? -18.673 -3.764 11.547 1.00 93.50 107 VAL A CA 1
ATOM 803 C C . VAL A 1 107 ? -19.728 -3.458 12.600 1.00 93.50 107 VAL A C 1
ATOM 805 O O . VAL A 1 107 ? -20.784 -2.913 12.314 1.00 93.50 107 VAL A O 1
ATOM 808 N N . LEU A 1 108 ? -19.466 -3.832 13.855 1.00 93.38 108 LEU A N 1
ATOM 809 C CA . LEU A 1 108 ? -20.396 -3.527 14.945 1.00 93.38 108 LEU A CA 1
ATOM 810 C C . LEU A 1 108 ? -20.225 -2.086 15.441 1.00 93.38 108 LEU A C 1
ATOM 812 O O . LEU A 1 108 ? -19.141 -1.712 15.898 1.00 93.38 108 LEU A O 1
ATOM 816 N N . LEU A 1 109 ? -21.300 -1.311 15.456 1.00 95.38 109 LEU A N 1
ATOM 817 C CA . LEU A 1 109 ? -21.368 0.005 16.080 1.00 95.38 109 LEU A CA 1
ATOM 818 C C . LEU A 1 109 ? -22.603 0.043 16.985 1.00 95.38 109 LEU A C 1
ATOM 820 O O . LEU A 1 109 ? -23.700 -0.290 16.561 1.00 95.38 109 LEU A O 1
ATOM 824 N N . PHE A 1 110 ? -22.407 0.336 18.273 1.00 94.19 110 PHE A N 1
ATOM 825 C CA . PHE A 1 110 ? -23.466 0.276 19.298 1.00 94.19 110 PHE A CA 1
ATOM 826 C C . PHE A 1 110 ? -24.245 -1.054 19.384 1.00 94.19 110 PHE A C 1
ATOM 828 O O . PHE A 1 110 ? -25.358 -1.096 19.896 1.00 94.19 110 PHE A O 1
ATOM 835 N N . GLY A 1 111 ? -23.637 -2.160 18.944 1.00 92.38 111 GLY A N 1
ATOM 836 C CA . GLY A 1 111 ? -24.267 -3.485 18.944 1.00 92.38 111 GLY A CA 1
ATOM 837 C C . GLY A 1 111 ? -25.048 -3.814 17.669 1.00 92.38 111 GLY A C 1
ATOM 838 O O . GLY A 1 111 ? -25.521 -4.940 17.538 1.00 92.38 111 GLY A O 1
ATOM 839 N N . GLU A 1 112 ? -25.118 -2.889 16.713 1.00 92.56 112 GLU A N 1
ATOM 840 C CA . GLU A 1 112 ? -25.724 -3.093 15.398 1.00 92.56 112 GLU A CA 1
ATOM 841 C C . GLU A 1 112 ? -24.648 -3.225 14.321 1.00 92.56 112 GLU A C 1
ATOM 843 O O . GLU A 1 112 ? -23.539 -2.713 14.471 1.00 92.56 112 GLU A O 1
ATOM 848 N N . LYS A 1 113 ? -24.952 -3.955 13.245 1.00 92.62 113 LYS A N 1
ATOM 849 C CA . LYS A 1 113 ? -24.051 -4.068 12.096 1.00 92.62 113 LYS A CA 1
ATOM 850 C C . LYS A 1 113 ? -24.265 -2.884 11.162 1.00 92.62 113 LYS A C 1
ATOM 852 O O . LYS A 1 113 ? -25.401 -2.649 10.752 1.00 92.62 113 LYS A O 1
ATOM 857 N N . VAL A 1 114 ? -23.171 -2.220 10.810 1.00 88.44 114 VAL A N 1
ATOM 858 C CA . VAL A 1 114 ? -23.100 -1.130 9.830 1.00 88.44 114 VAL A CA 1
ATOM 859 C C . VAL A 1 114 ? -22.084 -1.457 8.751 1.00 88.44 114 VAL A C 1
ATOM 861 O O . VAL A 1 114 ? -21.123 -2.201 9.067 1.00 88.44 114 VAL A O 1
#

InterPro domains:
  IPR043129 ATPase, nucleotide binding domain [SSF53067] (35-103)